Protein AF-A0A9D8QII5-F1 (afdb_monomer_lite)

Secondary structure (DSSP, 8-state):
-------EE--EEE---GGGGGHHHHHHHHHHHTTEE-SSEEE-THHHHHHHHHHT-

Sequence (57 aa):
MDGERETRRADLVLEGGGVKGIAHVGAISALAEAGYEFPRVAGASAGAIAAAFTAAR

pLDDT: mean 90.99, std 12.2, range [46.31, 98.19]

Foldseek 3Di:
DPPPPPQAEDAEEEEDDVVCLVVVVVVVVVVVVVRYDHPHFYYDDSSRVSRVVSVVD

Radius of gyration: 12.45 Å; chains: 1; bounding box: 40×15×28 Å

Structure (mmCIF, N/CA/C/O backbone):
data_AF-A0A9D8QII5-F1
#
_entry.id   AF-A0A9D8QII5-F1
#
loop_
_atom_site.group_PDB
_atom_site.id
_atom_site.type_symbol
_atom_site.label_atom_id
_atom_site.label_alt_id
_atom_site.label_comp_id
_atom_site.label_asym_id
_atom_site.label_entity_id
_atom_site.label_seq_id
_atom_site.pdbx_PDB_ins_code
_atom_site.Cartn_x
_atom_site.Cartn_y
_atom_site.Cartn_z
_atom_site.occupancy
_atom_site.B_iso_or_equiv
_atom_site.auth_seq_id
_atom_site.auth_comp_id
_atom_site.auth_asym_id
_atom_site.auth_atom_id
_atom_site.pdbx_PDB_model_num
ATOM 1 N N . MET A 1 1 ? -31.857 -0.098 12.491 1.00 46.31 1 MET A N 1
ATOM 2 C CA . MET A 1 1 ? -30.765 -0.573 13.361 1.00 46.31 1 MET A CA 1
ATOM 3 C C . MET A 1 1 ? -29.558 -0.699 12.460 1.00 46.31 1 MET A C 1
ATOM 5 O O . MET A 1 1 ? -29.383 -1.737 11.835 1.00 46.31 1 MET A O 1
ATOM 9 N N . ASP A 1 2 ? -28.822 0.395 12.287 1.00 49.91 2 ASP A N 1
ATOM 10 C CA . ASP A 1 2 ? -27.584 0.381 11.514 1.00 49.91 2 ASP A CA 1
ATOM 11 C C . ASP A 1 2 ? -26.538 -0.298 12.389 1.00 49.91 2 ASP A C 1
ATOM 13 O O . ASP A 1 2 ? -26.005 0.307 13.315 1.00 49.91 2 ASP A O 1
ATOM 17 N N . GLY A 1 3 ? -26.354 -1.603 12.180 1.00 56.31 3 GLY A N 1
ATOM 18 C CA . GLY A 1 3 ? -25.294 -2.348 12.841 1.00 56.31 3 GLY A CA 1
ATOM 19 C C . GLY A 1 3 ? -23.973 -1.669 12.515 1.00 56.31 3 GLY A C 1
ATOM 20 O O . GLY A 1 3 ? -23.650 -1.497 11.337 1.00 56.31 3 GLY A O 1
ATOM 21 N N . GLU A 1 4 ? -23.252 -1.238 13.547 1.00 60.84 4 GLU A N 1
ATOM 22 C CA . GLU A 1 4 ? -21.889 -0.736 13.426 1.00 60.84 4 GLU A CA 1
ATOM 23 C C . GLU A 1 4 ? -21.107 -1.760 12.602 1.00 60.84 4 GLU A C 1
ATOM 25 O O . GLU A 1 4 ? -20.921 -2.904 13.023 1.00 60.84 4 GLU A O 1
ATOM 30 N N . ARG A 1 5 ? -20.748 -1.403 11.362 1.00 65.75 5 ARG A N 1
ATOM 31 C CA . ARG A 1 5 ? -19.932 -2.288 10.533 1.00 65.75 5 ARG A CA 1
ATOM 32 C C . ARG A 1 5 ? -18.598 -2.413 11.246 1.00 65.75 5 ARG A C 1
ATOM 34 O O . ARG A 1 5 ? -17.848 -1.445 11.301 1.00 65.75 5 ARG A O 1
ATOM 41 N N . GLU A 1 6 ? -18.353 -3.585 11.817 1.00 75.44 6 GLU A N 1
ATOM 42 C CA . GLU A 1 6 ? -17.112 -3.892 12.511 1.00 75.44 6 GLU A CA 1
ATOM 43 C C . GLU A 1 6 ? -15.937 -3.627 11.566 1.00 75.44 6 GLU A C 1
ATOM 45 O O . GLU A 1 6 ? -15.824 -4.234 10.496 1.00 75.44 6 GLU A O 1
ATOM 50 N N . THR A 1 7 ? -15.092 -2.670 11.942 1.00 83.50 7 THR A N 1
ATOM 51 C CA . THR A 1 7 ? -13.898 -2.316 11.184 1.00 83.50 7 THR A CA 1
ATOM 52 C C . THR A 1 7 ? -12.965 -3.518 11.120 1.00 83.50 7 THR A C 1
ATOM 54 O O . THR A 1 7 ? -12.470 -3.997 12.143 1.00 83.50 7 THR A O 1
ATOM 57 N N . ARG A 1 8 ? -12.677 -3.998 9.908 1.00 93.81 8 ARG A N 1
ATOM 58 C CA . ARG A 1 8 ? -11.796 -5.149 9.702 1.00 93.81 8 ARG A CA 1
ATOM 59 C C . ARG A 1 8 ? -10.354 -4.678 9.657 1.00 93.81 8 ARG A C 1
ATOM 61 O O . ARG A 1 8 ? -9.947 -3.981 8.735 1.00 93.81 8 ARG A O 1
ATOM 68 N N . ARG A 1 9 ? -9.554 -5.063 10.645 1.00 96.25 9 ARG A N 1
ATOM 69 C CA . ARG A 1 9 ? -8.137 -4.687 10.700 1.00 96.25 9 ARG A CA 1
ATOM 70 C C . ARG A 1 9 ? -7.264 -5.742 10.038 1.00 96.25 9 ARG A C 1
ATOM 72 O O . ARG A 1 9 ? -7.343 -6.915 10.393 1.00 96.25 9 ARG A O 1
ATOM 79 N N . ALA A 1 10 ? -6.415 -5.315 9.110 1.00 97.06 10 ALA A N 1
ATOM 80 C CA . ALA A 1 10 ? -5.432 -6.167 8.452 1.00 97.06 10 ALA A CA 1
ATOM 81 C C . ALA A 1 10 ? -4.155 -5.379 8.157 1.00 97.06 10 ALA A C 1
ATOM 83 O O . ALA A 1 10 ? -4.213 -4.181 7.915 1.00 97.06 10 ALA A O 1
ATOM 84 N N . ASP A 1 11 ? -3.003 -6.040 8.133 1.00 97.88 11 ASP A N 1
ATOM 85 C CA . ASP A 1 11 ? -1.785 -5.396 7.644 1.00 97.88 11 ASP A CA 1
ATOM 86 C C . ASP A 1 11 ? -1.713 -5.511 6.132 1.00 97.88 11 ASP A C 1
ATOM 88 O O . ASP A 1 11 ? -2.004 -6.567 5.566 1.00 97.88 11 ASP A O 1
ATOM 92 N N . LEU A 1 12 ? -1.290 -4.437 5.479 1.00 97.69 12 LEU A N 1
ATOM 93 C CA . LEU A 1 12 ? -1.196 -4.389 4.031 1.00 97.69 12 LEU A CA 1
ATOM 94 C C . LEU A 1 12 ? 0.262 -4.534 3.589 1.00 97.69 12 LEU A C 1
ATOM 96 O O . LEU A 1 12 ? 1.108 -3.704 3.920 1.00 97.69 12 LEU A O 1
ATOM 100 N N . VAL A 1 13 ? 0.550 -5.574 2.807 1.00 97.94 13 VAL A N 1
ATOM 101 C CA . VAL A 1 13 ? 1.868 -5.809 2.203 1.00 97.94 13 VAL A CA 1
ATOM 102 C C . VAL A 1 13 ? 1.727 -5.782 0.685 1.00 97.94 13 VAL A C 1
ATOM 104 O O . VAL A 1 13 ? 1.003 -6.594 0.115 1.00 97.94 13 VAL A O 1
ATOM 107 N N . LEU A 1 14 ? 2.416 -4.846 0.033 1.00 97.44 14 LEU A N 1
ATOM 108 C CA . LEU A 1 14 ? 2.349 -4.632 -1.413 1.00 97.44 14 LEU A CA 1
ATOM 109 C C . LEU A 1 14 ? 3.658 -5.047 -2.086 1.00 97.44 14 LEU A C 1
ATOM 111 O O . LEU A 1 14 ? 4.702 -4.411 -1.905 1.00 97.44 14 LEU A O 1
ATOM 115 N N . GLU A 1 15 ? 3.610 -6.097 -2.902 1.00 96.75 15 GLU A N 1
ATOM 116 C CA . GLU A 1 15 ? 4.778 -6.516 -3.674 1.00 96.75 15 GLU A CA 1
ATOM 117 C C . GLU A 1 15 ? 5.191 -5.475 -4.731 1.00 96.75 15 GLU A C 1
ATOM 119 O O . GLU A 1 15 ? 4.411 -4.618 -5.165 1.00 96.75 15 GLU A O 1
ATOM 124 N N . GLY A 1 16 ? 6.442 -5.566 -5.181 1.00 95.12 16 GLY A N 1
ATOM 125 C CA . GLY A 1 16 ? 6.903 -4.801 -6.334 1.00 95.12 16 GLY A CA 1
ATOM 126 C C . GLY A 1 16 ? 6.314 -5.346 -7.636 1.00 95.12 16 GLY A C 1
ATOM 127 O O . GLY A 1 16 ? 6.265 -6.551 -7.836 1.00 95.12 16 GLY A O 1
ATOM 128 N N . GLY A 1 17 ? 5.915 -4.458 -8.551 1.00 85.50 17 GLY A N 1
ATOM 129 C CA . GLY A 1 17 ? 5.310 -4.853 -9.835 1.00 85.50 17 GLY A CA 1
ATOM 130 C C . GLY A 1 17 ? 5.644 -3.940 -11.018 1.00 85.50 17 GLY A C 1
ATOM 131 O O . GLY A 1 17 ? 5.019 -4.044 -12.075 1.00 85.50 17 GLY A O 1
ATOM 132 N N . GLY A 1 18 ? 6.597 -3.012 -10.852 1.00 91.12 18 GLY A N 1
ATOM 133 C CA . GLY A 1 18 ? 6.900 -1.980 -11.849 1.00 91.12 18 GLY A CA 1
ATOM 134 C C . GLY A 1 18 ? 5.640 -1.210 -12.258 1.00 91.12 18 GLY A C 1
ATOM 135 O O . GLY A 1 18 ? 4.872 -0.773 -11.404 1.00 91.12 18 GLY A O 1
ATOM 136 N N . VAL A 1 19 ? 5.387 -1.109 -13.567 1.00 89.38 19 VAL A N 1
ATOM 137 C CA . VAL A 1 19 ? 4.203 -0.426 -14.127 1.00 89.38 19 VAL A CA 1
ATOM 138 C C . VAL A 1 19 ? 2.882 -1.060 -13.670 1.00 89.38 19 VAL A C 1
ATOM 140 O O . VAL A 1 19 ? 1.894 -0.352 -13.490 1.00 89.38 19 VAL A O 1
ATOM 143 N N . LYS A 1 20 ? 2.851 -2.374 -13.401 1.00 90.19 20 LYS A N 1
ATOM 144 C CA . LYS A 1 20 ? 1.637 -3.054 -12.909 1.00 90.19 20 LYS A CA 1
ATOM 145 C C . LYS A 1 20 ? 1.251 -2.623 -11.492 1.00 90.19 20 LYS A C 1
ATOM 147 O O . LYS A 1 20 ? 0.123 -2.870 -11.081 1.00 90.19 20 LYS A O 1
ATOM 152 N N . GLY A 1 21 ? 2.143 -1.932 -10.773 1.00 87.69 21 GLY A N 1
ATOM 153 C CA . GLY A 1 21 ? 1.873 -1.392 -9.440 1.00 87.69 21 GLY A CA 1
ATOM 154 C C . GLY A 1 21 ? 0.701 -0.408 -9.387 1.00 87.69 21 GLY A C 1
ATOM 155 O O . GLY A 1 21 ? 0.167 -0.180 -8.308 1.00 87.69 21 GLY A O 1
ATOM 156 N N . ILE A 1 22 ? 0.230 0.115 -10.527 1.00 92.75 22 ILE A N 1
ATOM 157 C CA . ILE A 1 22 ? -1.008 0.905 -10.579 1.00 92.75 22 ILE A CA 1
ATOM 158 C C . ILE A 1 22 ? -2.243 0.119 -10.107 1.00 92.75 22 ILE A C 1
ATOM 160 O O . ILE A 1 22 ? -3.169 0.707 -9.554 1.00 92.75 22 ILE A O 1
ATOM 164 N N . ALA A 1 23 ? -2.237 -1.211 -10.244 1.00 95.31 23 ALA A N 1
ATOM 165 C CA . ALA A 1 23 ? -3.311 -2.068 -9.748 1.00 95.31 23 ALA A CA 1
ATOM 166 C C . ALA A 1 23 ? -3.450 -2.026 -8.215 1.00 95.31 23 ALA A C 1
ATOM 168 O O . ALA A 1 23 ? -4.552 -2.228 -7.703 1.00 95.31 23 ALA A O 1
ATOM 169 N N . HIS A 1 24 ? -2.371 -1.704 -7.484 1.00 96.12 24 HIS A N 1
ATOM 170 C CA . HIS A 1 24 ? -2.403 -1.584 -6.023 1.00 96.12 24 HIS A CA 1
ATOM 171 C C . HIS A 1 24 ? -3.410 -0.529 -5.563 1.00 96.12 24 HIS A C 1
ATOM 173 O O . HIS A 1 24 ? -4.098 -0.749 -4.574 1.00 96.12 24 HIS A O 1
ATOM 179 N N . VAL A 1 25 ? -3.568 0.572 -6.308 1.00 94.75 25 VAL A N 1
ATOM 180 C CA . VAL A 1 25 ? -4.540 1.630 -5.979 1.00 94.75 25 VAL A CA 1
ATOM 181 C C . VAL A 1 25 ? -5.966 1.080 -5.993 1.00 94.75 25 VAL A C 1
ATOM 183 O O . VAL A 1 25 ? -6.702 1.266 -5.030 1.00 94.75 25 VAL A O 1
ATOM 186 N N . GLY A 1 26 ? -6.335 0.343 -7.045 1.00 96.44 26 GLY A N 1
ATOM 187 C CA . GLY A 1 26 ? -7.664 -0.262 -7.152 1.00 96.44 26 GLY A CA 1
ATOM 188 C C . GLY A 1 26 ? -7.925 -1.302 -6.061 1.00 96.44 26 GLY A C 1
ATOM 189 O O . GLY A 1 26 ? -9.000 -1.312 -5.466 1.00 96.44 26 GLY A O 1
ATOM 190 N N . ALA A 1 27 ? -6.929 -2.136 -5.747 1.00 96.75 27 ALA A N 1
ATOM 191 C CA . ALA A 1 27 ? -7.030 -3.112 -4.664 1.00 96.75 27 ALA A CA 1
ATOM 192 C C . ALA A 1 27 ? -7.224 -2.441 -3.292 1.00 96.75 27 ALA A C 1
ATOM 194 O O . ALA A 1 27 ? -8.097 -2.850 -2.528 1.00 96.75 27 ALA A O 1
ATOM 195 N N . ILE A 1 28 ? -6.458 -1.385 -2.998 1.00 96.69 28 ILE A N 1
ATOM 196 C CA . ILE A 1 28 ? -6.578 -0.611 -1.755 1.00 96.69 28 ILE A CA 1
ATOM 197 C C . ILE A 1 28 ? -7.971 0.016 -1.639 1.00 96.69 28 ILE A C 1
ATOM 199 O O . ILE A 1 28 ? -8.597 -0.099 -0.585 1.00 96.69 28 ILE A O 1
ATOM 203 N N . SER A 1 29 ? -8.478 0.635 -2.710 1.00 95.94 29 SER A N 1
ATOM 204 C CA . SER A 1 29 ? -9.820 1.228 -2.738 1.00 95.94 29 SER A CA 1
ATOM 205 C C . SER A 1 29 ? -10.911 0.193 -2.473 1.00 95.94 29 SER A C 1
ATOM 207 O O . SER A 1 29 ? -11.737 0.397 -1.587 1.00 95.94 29 SER A O 1
ATOM 209 N N . ALA A 1 30 ? -10.871 -0.950 -3.164 1.00 97.38 30 ALA A N 1
ATOM 210 C CA . ALA A 1 30 ? -11.860 -2.011 -2.987 1.00 97.38 30 ALA A CA 1
ATOM 211 C C . ALA A 1 30 ? -11.853 -2.588 -1.559 1.00 97.38 30 ALA A C 1
ATOM 213 O O . ALA A 1 30 ? -12.905 -2.854 -0.979 1.00 97.38 30 ALA A O 1
ATOM 214 N N . LEU A 1 31 ? -10.670 -2.757 -0.960 1.00 95.94 31 LEU A N 1
ATOM 215 C CA . LEU A 1 31 ? -10.550 -3.210 0.427 1.00 95.94 31 LEU A CA 1
ATOM 216 C C . LEU A 1 31 ? -11.076 -2.157 1.415 1.00 95.94 31 LEU A C 1
ATOM 218 O O . LEU A 1 31 ? -11.794 -2.504 2.352 1.00 95.94 31 LEU A O 1
ATOM 222 N N . ALA A 1 32 ? -10.782 -0.874 1.200 1.00 93.56 32 ALA A N 1
ATOM 223 C CA . ALA A 1 32 ? -11.316 0.200 2.035 1.00 93.56 32 ALA A CA 1
ATOM 224 C C . ALA A 1 32 ? -12.856 0.256 1.977 1.00 93.56 32 ALA A C 1
ATOM 226 O O . ALA A 1 32 ? -13.505 0.369 3.016 1.00 93.56 32 ALA A O 1
ATOM 227 N N . GLU A 1 33 ? -13.450 0.102 0.788 1.00 95.50 33 GLU A N 1
ATOM 228 C CA . GLU A 1 33 ? -14.907 0.006 0.597 1.00 95.50 33 GLU A CA 1
ATOM 229 C C . GLU A 1 33 ? -15.512 -1.218 1.302 1.00 95.50 33 GLU A C 1
ATOM 231 O O . GLU A 1 33 ? -16.615 -1.149 1.846 1.00 95.50 33 GLU A O 1
ATOM 236 N N . ALA A 1 34 ? -14.766 -2.324 1.371 1.00 94.88 34 ALA A N 1
ATOM 237 C CA . ALA A 1 34 ? -15.146 -3.524 2.115 1.00 94.88 34 ALA A CA 1
ATOM 238 C C . ALA A 1 34 ? -14.979 -3.398 3.648 1.00 94.88 34 ALA A C 1
ATOM 240 O O . ALA A 1 34 ? -15.209 -4.376 4.370 1.00 94.88 34 ALA A O 1
ATOM 241 N N . GLY A 1 35 ? -14.601 -2.215 4.150 1.00 95.25 35 GLY A N 1
ATOM 242 C CA . GLY A 1 35 ? -14.482 -1.909 5.577 1.00 95.25 35 GLY A CA 1
ATOM 243 C C . GLY A 1 35 ? -13.135 -2.276 6.195 1.00 95.25 35 GLY A C 1
ATOM 244 O O . GLY A 1 35 ? -13.068 -2.467 7.411 1.00 95.25 35 GLY A O 1
ATOM 245 N N . TYR A 1 36 ? -12.079 -2.409 5.384 1.00 96.19 36 TYR A N 1
ATOM 246 C CA . TYR A 1 36 ? -10.737 -2.660 5.900 1.00 96.19 36 TYR A CA 1
ATOM 247 C C . TYR A 1 36 ? -10.022 -1.381 6.346 1.00 96.19 36 TYR A C 1
ATOM 249 O O . TYR A 1 36 ? -10.032 -0.355 5.663 1.00 96.19 36 TYR A O 1
ATOM 257 N N . GLU A 1 37 ? -9.322 -1.490 7.470 1.00 95.50 37 GLU A N 1
ATOM 258 C CA . GLU A 1 37 ? -8.303 -0.549 7.922 1.00 95.50 37 GLU A CA 1
ATOM 259 C C . GLU A 1 37 ? -6.936 -1.223 7.955 1.00 95.50 37 GLU A C 1
ATOM 261 O O . GLU A 1 37 ? -6.826 -2.410 8.278 1.00 95.50 37 GLU A O 1
ATOM 266 N N . PHE A 1 38 ? -5.895 -0.431 7.677 1.00 96.75 38 PHE A N 1
ATOM 267 C CA . PHE A 1 38 ? -4.514 -0.897 7.587 1.00 96.75 38 PHE A CA 1
ATOM 268 C C . PHE A 1 38 ? -3.630 -0.265 8.672 1.00 96.75 38 PHE A C 1
ATOM 270 O O . PHE A 1 38 ? -2.992 0.754 8.413 1.00 96.75 38 PHE A O 1
ATOM 277 N N . PRO A 1 39 ? -3.555 -0.840 9.892 1.00 96.31 39 PRO A N 1
ATOM 278 C CA . PRO A 1 39 ? -2.718 -0.303 10.969 1.00 96.31 39 PRO A CA 1
ATOM 279 C C . PRO A 1 39 ? -1.225 -0.308 10.636 1.00 96.31 39 PRO A C 1
ATOM 281 O O . PRO A 1 39 ? -0.460 0.479 11.190 1.00 96.31 39 PRO A O 1
ATOM 284 N N . ARG A 1 40 ? -0.796 -1.237 9.776 1.00 97.56 40 ARG A N 1
ATOM 285 C CA . ARG A 1 40 ? 0.584 -1.364 9.311 1.00 97.56 40 ARG A CA 1
ATOM 286 C C . ARG A 1 40 ? 0.591 -1.599 7.811 1.00 97.56 40 ARG A C 1
ATOM 288 O O . ARG A 1 40 ? -0.223 -2.356 7.282 1.00 97.56 40 ARG A O 1
ATOM 295 N N . VAL A 1 41 ? 1.541 -0.950 7.149 1.00 97.94 41 VAL A N 1
ATOM 296 C CA . VAL A 1 41 ? 1.686 -0.960 5.695 1.00 97.94 41 VAL A CA 1
ATOM 297 C C . VAL A 1 41 ? 3.152 -1.186 5.351 1.00 97.94 41 VAL A C 1
ATOM 299 O O . VAL A 1 41 ? 4.032 -0.558 5.937 1.00 97.94 41 VAL A O 1
ATOM 302 N N . ALA A 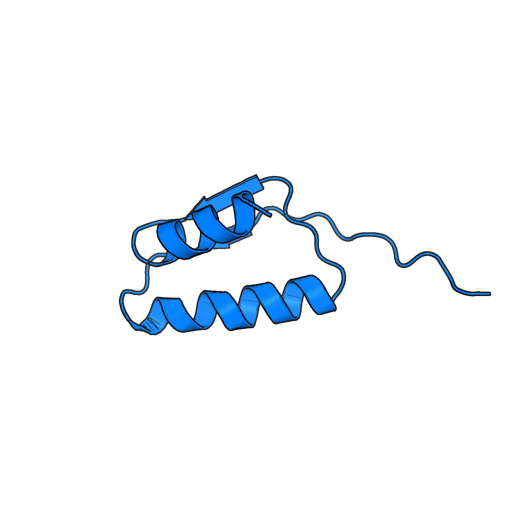1 42 ? 3.420 -2.075 4.404 1.00 98.19 42 ALA A N 1
ATOM 303 C CA . ALA A 1 42 ? 4.754 -2.331 3.880 1.00 98.19 42 ALA A CA 1
ATOM 304 C C . ALA A 1 42 ? 4.693 -2.522 2.363 1.00 98.19 42 ALA A C 1
ATOM 306 O O . ALA A 1 42 ? 3.689 -2.979 1.818 1.0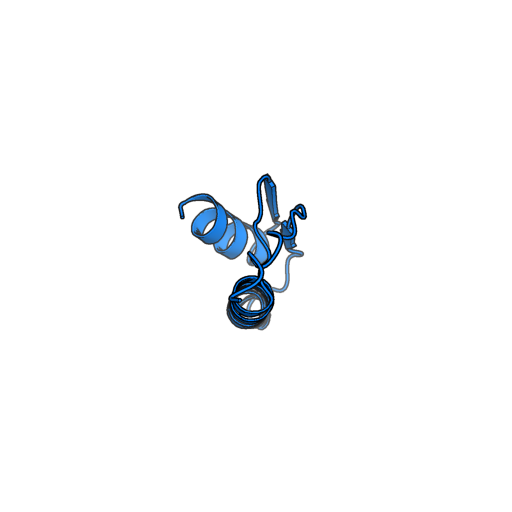0 98.19 42 ALA A O 1
ATOM 307 N N . GLY A 1 43 ? 5.783 -2.214 1.667 1.00 97.31 43 GLY A N 1
ATOM 308 C CA . GLY A 1 43 ? 5.882 -2.523 0.249 1.00 97.31 43 GLY A CA 1
ATOM 309 C C . GLY A 1 43 ? 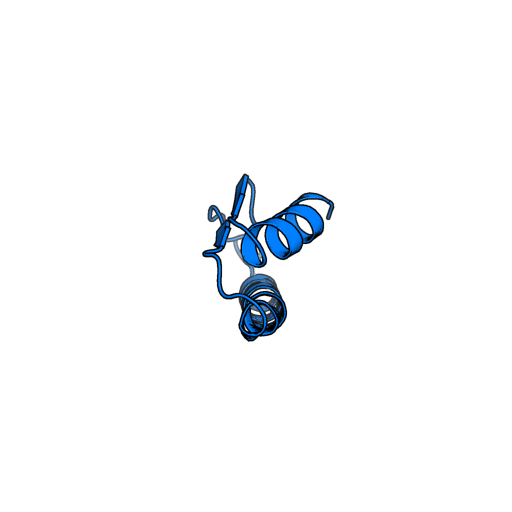7.290 -2.381 -0.308 1.00 97.31 43 GLY A C 1
ATOM 310 O O . GLY A 1 43 ? 8.170 -1.815 0.339 1.00 97.31 43 GLY A O 1
ATOM 311 N N . ALA A 1 44 ? 7.494 -2.894 -1.522 1.00 97.56 44 ALA A N 1
ATOM 312 C CA . ALA A 1 44 ? 8.770 -2.834 -2.237 1.00 97.56 44 ALA A CA 1
ATOM 313 C C . ALA A 1 44 ? 8.610 -2.183 -3.620 1.00 97.56 44 ALA A C 1
ATOM 315 O O . ALA A 1 44 ? 7.638 -2.447 -4.327 1.00 97.56 44 ALA A O 1
ATOM 316 N N . SER A 1 45 ? 9.574 -1.353 -4.041 1.00 96.88 45 SER A N 1
ATOM 317 C CA . SER A 1 45 ? 9.561 -0.674 -5.351 1.00 96.88 45 SER A CA 1
ATOM 318 C C . SER A 1 45 ? 8.225 0.060 -5.607 1.00 96.88 45 SER A C 1
ATOM 320 O O . SER A 1 45 ? 7.829 0.890 -4.794 1.00 96.88 45 SER A O 1
ATOM 322 N N . ALA A 1 46 ? 7.491 -0.254 -6.680 1.00 95.88 46 ALA A N 1
ATOM 323 C CA . ALA A 1 46 ? 6.170 0.324 -6.955 1.00 95.88 46 ALA A CA 1
ATOM 324 C C . ALA A 1 46 ? 5.150 0.098 -5.817 1.00 95.88 46 ALA A C 1
ATOM 326 O O . ALA A 1 46 ? 4.339 0.978 -5.534 1.00 95.88 46 ALA A O 1
ATOM 327 N N . GLY A 1 47 ? 5.223 -1.042 -5.119 1.00 96.88 47 GLY A N 1
ATOM 328 C CA . GLY A 1 47 ? 4.412 -1.309 -3.930 1.00 96.88 47 GLY A CA 1
ATOM 329 C C . GLY A 1 47 ? 4.782 -0.417 -2.743 1.00 96.88 47 GLY A C 1
ATOM 330 O O . GLY A 1 47 ? 3.900 -0.017 -1.993 1.00 96.88 47 GLY A O 1
ATOM 331 N N . ALA A 1 48 ? 6.056 -0.028 -2.598 1.00 97.19 48 ALA A N 1
ATOM 332 C CA . ALA A 1 48 ? 6.490 0.887 -1.535 1.00 97.19 48 ALA A CA 1
ATOM 333 C C . ALA A 1 48 ? 5.876 2.284 -1.702 1.00 97.19 48 ALA A C 1
ATOM 335 O O . ALA A 1 48 ? 5.484 2.906 -0.721 1.00 97.19 48 ALA A O 1
ATOM 336 N N . ILE A 1 49 ? 5.747 2.750 -2.948 1.00 95.88 49 ILE A N 1
ATOM 337 C CA . ILE A 1 49 ? 5.114 4.037 -3.263 1.00 95.88 49 ILE A CA 1
ATOM 338 C C . ILE A 1 49 ? 3.641 4.008 -2.840 1.00 95.88 49 ILE A C 1
ATOM 340 O O . ILE A 1 49 ? 3.197 4.873 -2.090 1.00 95.88 49 ILE A O 1
ATOM 344 N N . ALA A 1 50 ? 2.895 2.982 -3.260 1.00 96.31 50 ALA A N 1
ATOM 345 C CA . ALA A 1 50 ? 1.492 2.818 -2.878 1.00 96.31 50 ALA A CA 1
ATOM 346 C C . ALA A 1 50 ? 1.315 2.654 -1.354 1.00 96.31 50 ALA A C 1
ATOM 348 O O . ALA A 1 50 ? 0.412 3.257 -0.770 1.00 96.31 50 ALA A O 1
ATOM 349 N N . ALA A 1 51 ? 2.200 1.896 -0.697 1.00 96.88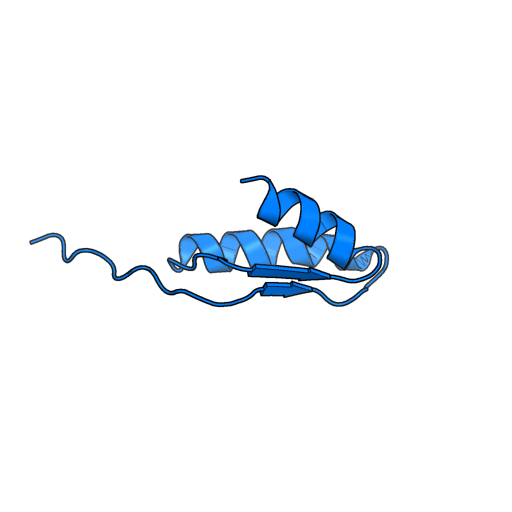 51 ALA A N 1
ATOM 350 C CA . ALA A 1 51 ? 2.186 1.713 0.752 1.00 96.88 51 ALA A CA 1
ATOM 351 C C . ALA A 1 51 ? 2.438 3.033 1.496 1.00 96.88 51 ALA A C 1
ATOM 353 O O . ALA A 1 51 ? 1.738 3.315 2.463 1.00 96.88 51 ALA A O 1
ATOM 354 N N . ALA A 1 52 ? 3.371 3.868 1.024 1.00 97.12 52 ALA A N 1
ATOM 355 C CA . ALA A 1 52 ? 3.659 5.172 1.620 1.00 97.12 52 ALA A CA 1
ATOM 356 C C . ALA A 1 52 ? 2.452 6.121 1.560 1.00 97.12 52 ALA A C 1
ATOM 358 O O . ALA A 1 52 ? 2.116 6.741 2.565 1.00 97.12 52 ALA A O 1
ATOM 359 N N . PHE A 1 53 ? 1.754 6.190 0.421 1.00 95.69 53 PHE A N 1
ATOM 360 C CA . PHE A 1 53 ? 0.523 6.984 0.315 1.00 95.69 53 PHE A CA 1
ATOM 361 C C . PHE A 1 53 ? -0.607 6.432 1.183 1.00 95.69 53 PHE A C 1
ATOM 363 O O . PHE A 1 53 ? -1.343 7.201 1.791 1.00 95.69 53 PHE A O 1
ATOM 370 N N . THR A 1 54 ? -0.727 5.107 1.272 1.00 95.88 54 THR A N 1
ATOM 371 C CA . THR A 1 54 ? -1.744 4.466 2.117 1.00 95.88 54 THR A CA 1
ATOM 372 C C . THR A 1 54 ? -1.480 4.716 3.603 1.00 95.88 54 THR A C 1
ATOM 374 O O . THR A 1 54 ? -2.421 4.939 4.355 1.00 95.88 54 THR A O 1
ATOM 377 N N . ALA A 1 55 ? -0.209 4.717 4.018 1.00 95.94 55 ALA A N 1
ATOM 378 C CA . ALA A 1 55 ? 0.219 5.003 5.388 1.00 95.94 55 ALA A CA 1
ATOM 379 C C . ALA A 1 55 ? 0.032 6.473 5.795 1.00 95.94 55 ALA A C 1
ATOM 381 O O . ALA A 1 55 ? -0.072 6.764 6.981 1.00 95.94 55 ALA A O 1
ATOM 382 N N . ALA A 1 56 ? 0.029 7.395 4.830 1.00 93.12 56 ALA A N 1
ATOM 383 C CA . ALA A 1 56 ? -0.112 8.830 5.070 1.00 93.12 56 ALA A CA 1
ATOM 384 C C . ALA A 1 56 ? -1.575 9.292 5.235 1.00 93.12 56 ALA A C 1
ATOM 386 O O . ALA A 1 56 ? -1.810 10.497 5.344 1.00 93.12 56 ALA A O 1
ATOM 387 N N . ARG A 1 57 ? -2.538 8.361 5.199 1.00 70.19 57 ARG A N 1
ATOM 388 C CA . ARG A 1 57 ? -3.974 8.637 5.339 1.00 70.19 57 ARG A CA 1
ATOM 389 C C . ARG A 1 57 ? -4.426 8.658 6.798 1.00 70.19 57 ARG A C 1
ATOM 391 O O . ARG A 1 57 ? -3.897 7.851 7.592 1.00 70.19 57 ARG A O 1
#

=== Feature glossary ===
The record interleaves many kinds of information about one protein. Here is each kind framed as the question it answers.

Q: What are the backbone torsion angles?
A: φ (phi) and ψ (psi) are the two rotatable backbone dihedrals per residue: φ is the C(i-1)–N–Cα–C torsion, ψ is the N–Cα–C–N(i+1) torsion, both in degrees on (−180°, 180°]. α-helical residues cluster near (−60°, −45°); β-strand residues near (−120°, +130°). A Ramachandran plot is simply a scatter of (φ, ψ) for every residue.

Q: What is the amino-acid chain?
A: This is the polypeptide sequence — one letter per residue, N-terminus first. Length ranges from a few dozen residues for small domains to over a thousand for large multi-domain proteins.

Q: How mobile is each atom in the crystal?
A: For experimental (PDB) structures, the B-factor (temperature factor) quantifies the positional spread of each atom in the crystal — a combination of thermal vibration and static disorder — in units of Å². High B-factors mark flexible loops or poorly resolved regions; low B-factors mark the rigid, 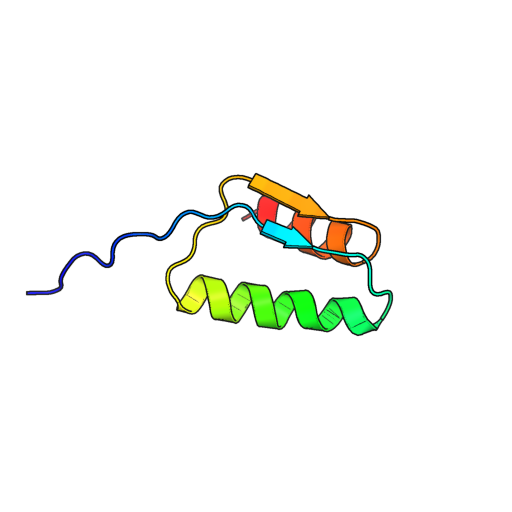well-ordered core.

Q: Are the domains correctly placed relative to each other?
A: Predicted Aligned Error (PAE) is an AlphaFold confiden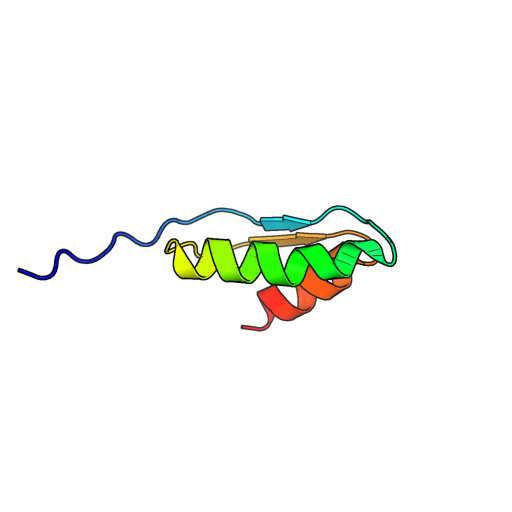ce matrix: entry (i, j) is the expected error in the position of residue j, in ångströms, when the prediction is superimposed on the true structure at residue i. Low PAE within a block of residues means that block is internally rigid and well-predicted; high PAE between two blocks means their relative placement is uncertain even if each block individually is confident.

Q: How confident is the AlphaFold model at each residue?
A: pLDDT is the predicted lDDT-Cα score: AlphaFold's confidence that the local environment of each residue (all inter-atomic distances within 15 Å) is correctly placed. It is a per-residue number between 0 and 100, with higher meaning more reliable.

Q: What family and function is it annotated with?
A: Functional annotations link the protein to curated databases. InterPro entries identify conserved domains and families by matching the sequence against member-database signatures (Pfam, PROSITE, CDD, …). Gene Ontology (GO) terms describe molecular function, biological process, and cellular component in a controlled vocabulary. CATH places the structure in a hierarchical fold classification (Class/Architecture/Topology/Homologous-superfamily). The organism is the source species.

Q: How big and how compact is the whole molecule?
A: Three whole-structure scalars: the radius of gyration (RMS distance of Cα from centroid, in Å), the count of Cα–Cα contacts (pairs closer than 8 Å and separated by more than four residues in sequence — i.e. tertiary, not local, contacts), and the bounding-box dimensions. Together they distinguish compact globular folds from extended fibres or disordered chains.

Q: What known structures does this most resemble?
A: The Foldseek neighbor list gives the closest experimentally determined structures in the PDB, ranked by structural alignment. TM-score near 1 means near-identical fold; near 0.3 means only rough topology match. This is how one finds what a novel AlphaFold prediction most resembles in the solved-structure universe.

Q: Which residues are buried vs exposed?
A: SASA measures how much of the protein is reachable by solvent. It is computed by rolling a water-sized probe over the atomic surface and summing the exposed area (Å²). Per-residue SASA distinguishes core (buried, low SASA) from surface (exposed, high SASA) residues; total SASA is a whole-molecule size measure.

Q: Which residues are in helices, strands, or loops?
A: Eight-state secondary structure (DSSP): H is the canonical α-helix, G the tighter 3₁₀-helix, I the wider π-helix; E/B are β-structure, T and S are turns and bends, and '-' is everything else. DSSP derives these from the pattern of main-chain N–H···O=C hydrogen bonds, not from the sequence.

Q: Where is each backbone atom in 3D?
A: Structure coordinates are given as an mmCIF _atom_site loop: one row per atom with element, residue name, chain id, sequence number, and x/y/z position in Å. Only the four main-chain atoms per residue are included here; side chains are omitted to keep the record compact.

Q: What if only a Cα trace is available?
A: Three-state secondary structure (P-SEA) collapses the eight DSSP classes into helix (a), strand (b), and coil (c). P-SEA assigns these from Cα geometry alone — distances and angles — without requiring backbone oxygens, so it works on any Cα trace.

Q: What do the rendered images show?
A: The six renders are orthographic views along the three Cartesian axes in both directions. Representation (cartoon, sticks, or surface) and color scheme (sequence-rainbow or by-chain) vary across proteins so the training set covers all the common visualization conventions.

Q: What does the local fold look like, residue by residue?
A: Foldseek's 3Di representation compresses backbone geometry into a per-residue letter drawn from a learned twenty-state alphabet. It captures the tertiary interaction pattern around each residue — which residues are packed against it in space, regardless of where they are in sequence.

Q: What do the diagnostic plots show?
A: The contact map is a binary N×N matrix image: pixel (i, j) is dark where Cα_i and Cα_j are within 8 Å and |i−j|>4. Because the |i−j|>4 filter removes local helical contacts, off-diagonal stripes parallel to the main diagonal indicate parallel β-sheets; stripes perpendicular to it indicate antiparallel β-sheets. The Ramachandran plot scatters every residue's (φ, ψ) pair against the sterically allowed regions. The PAE heatmap renders the predicted-aligned-error matrix.